Protein AF-A0A538PZ11-F1 (afdb_monomer)

Radius of gyration: 17.95 Å; Cα contacts (8 Å, |Δi|>4): 137; chains: 1; bounding box: 42×30×49 Å

Sequence (107 aa):
MRDVPDACEQRGGSRRDVLLHPLTMAAGSSPSQAPETRPGPHLAVVRLRLVVKDNGVGLPPGLDVRGTRSLGLQLVMTLVDQLDAALAVASQGGPCFELNFAVENCS

Solvent-accessible surface area (backbone atoms only — not comparable to full-atom values): 6946 Å² total; per-residue (Å²): 144,82,82,75,82,62,84,77,76,72,83,92,68,103,56,77,45,77,48,77,46,75,59,84,72,85,81,77,79,80,85,78,90,74,79,96,65,83,83,63,89,72,71,51,71,45,45,37,36,40,37,43,37,40,68,53,98,37,65,67,89,88,66,53,70,90,77,50,87,50,67,72,49,45,50,52,52,49,50,32,64,77,48,71,31,51,77,49,78,50,46,80,76,7,37,32,43,36,39,41,30,70,44,71,50,83,129

pLDDT: mean 72.89, std 17.58, range [31.02, 94.31]

Foldseek 3Di:
DDDDPDPVDDDDDQDFDKDKDWDDDPDDDDDDDDDDDPDDQPFDKTKMKIKTWHQPPFDPPPDDLPPDPDPVSVVVVVVCVVQVWDWDWDGVRHTMIMTIHIDTDDD

Mean predicted aligned error: 12.22 Å

Nearest PDB structures (foldseek):
  4r39-assembly4_D  TM=7.932E-01  e=7.931E-03  Erythrobacter litoralis HTCC2594
  4r3a-assembly1_A  TM=7.811E-01  e=7.015E-03  Erythrobacter litoralis HTCC2594
  4r39-assembly3_C  TM=7.810E-01  e=1.078E-02  Erythrobacter litoralis HTCC2594
  3gig-assembly1_B  TM=6.217E-01  e=7.223E-02  Bacillus subtilis
  2zdx-assembly1_B  TM=5.545E-01  e=1.705E-01  Homo sapiens

Secondary structure (DSSP, 8-state):
------TT--------EEEEEE------S--------------EEEEEEEEEE--SS-PPTT--SSS---HHHHHHHHHHHHTT-EEEEE-TTS-EEEEEEEEEE--

Structure (mmCIF, N/CA/C/O backbone):
data_AF-A0A538PZ11-F1
#
_entry.id   AF-A0A538PZ11-F1
#
loop_
_atom_site.group_PDB
_atom_site.id
_atom_site.type_symbol
_atom_site.label_atom_id
_atom_site.label_alt_id
_atom_site.label_comp_id
_atom_site.label_asym_id
_atom_site.label_entity_id
_atom_site.label_seq_id
_atom_site.pdbx_PDB_ins_code
_atom_site.Cartn_x
_atom_site.Cartn_y
_atom_site.Cartn_z
_atom_site.occupancy
_atom_site.B_iso_or_equiv
_atom_site.auth_seq_id
_atom_site.auth_comp_id
_atom_site.auth_asym_id
_atom_site.auth_atom_id
_atom_site.pdbx_PDB_model_num
ATOM 1 N N . MET A 1 1 ? 7.654 -19.720 -6.093 1.00 38.78 1 MET A N 1
ATOM 2 C CA . MET A 1 1 ? 6.807 -19.094 -5.060 1.00 38.78 1 MET A CA 1
ATOM 3 C C . MET A 1 1 ? 7.400 -19.434 -3.702 1.00 38.78 1 MET A C 1
ATOM 5 O O . MET A 1 1 ? 7.101 -20.510 -3.207 1.00 38.78 1 MET A O 1
ATOM 9 N N . ARG A 1 2 ? 8.329 -18.618 -3.181 1.00 31.02 2 ARG A N 1
ATOM 10 C CA . ARG A 1 2 ? 8.775 -18.665 -1.777 1.00 31.02 2 ARG A CA 1
ATOM 11 C C . ARG A 1 2 ? 9.194 -17.270 -1.311 1.00 31.02 2 ARG A C 1
ATOM 13 O O . ARG A 1 2 ? 9.861 -16.551 -2.050 1.00 31.02 2 ARG A O 1
ATOM 20 N N . ASP A 1 3 ? 8.701 -16.977 -0.120 1.00 33.56 3 ASP A N 1
ATOM 21 C CA . ASP A 1 3 ? 8.650 -15.777 0.704 1.00 33.56 3 ASP A CA 1
ATOM 22 C C . ASP A 1 3 ? 9.883 -14.864 0.719 1.00 33.56 3 ASP A C 1
ATOM 24 O O . ASP A 1 3 ? 11.003 -15.283 1.011 1.00 33.56 3 ASP A O 1
ATOM 28 N N . VAL A 1 4 ? 9.621 -13.574 0.490 1.00 43.59 4 VAL A N 1
ATOM 29 C CA . VAL A 1 4 ? 10.418 -12.469 1.039 1.00 43.59 4 VAL A CA 1
ATOM 30 C C . VAL A 1 4 ? 10.112 -12.436 2.541 1.00 43.59 4 VAL A C 1
ATOM 32 O O . VAL A 1 4 ? 8.931 -12.474 2.883 1.00 43.59 4 VAL A O 1
ATOM 35 N N . PRO A 1 5 ? 11.111 -12.391 3.441 1.00 42.41 5 PRO A N 1
ATOM 36 C CA . PRO A 1 5 ? 10.852 -12.388 4.876 1.00 42.41 5 PRO A CA 1
ATOM 37 C C . PRO A 1 5 ? 9.931 -11.222 5.250 1.00 42.41 5 PRO A C 1
ATOM 39 O O . PRO A 1 5 ? 10.150 -10.082 4.835 1.00 42.41 5 PRO A O 1
ATOM 42 N N . ASP A 1 6 ? 8.888 -11.545 6.010 1.00 48.56 6 ASP A N 1
ATOM 43 C CA . ASP A 1 6 ? 7.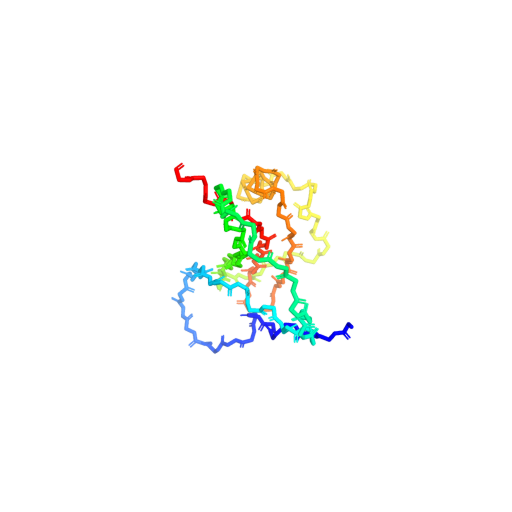822 -10.636 6.406 1.00 48.56 6 ASP A CA 1
ATOM 44 C C . ASP A 1 6 ? 8.402 -9.531 7.304 1.00 48.56 6 ASP A C 1
ATOM 46 O O . ASP A 1 6 ? 8.803 -9.771 8.446 1.00 48.56 6 ASP A O 1
ATOM 50 N N . ALA A 1 7 ? 8.480 -8.297 6.794 1.00 52.00 7 ALA A N 1
ATOM 51 C CA . ALA A 1 7 ? 8.966 -7.148 7.567 1.00 52.00 7 ALA A CA 1
ATOM 52 C C . ALA A 1 7 ? 8.088 -6.847 8.799 1.00 52.00 7 ALA A C 1
ATOM 54 O O . ALA A 1 7 ? 8.459 -6.035 9.650 1.00 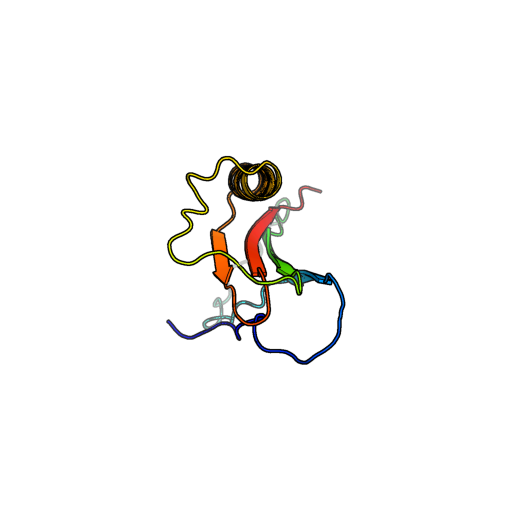52.00 7 ALA A O 1
ATOM 55 N N . CYS A 1 8 ? 6.934 -7.510 8.922 1.00 48.56 8 CYS A N 1
ATOM 56 C CA . CYS A 1 8 ? 6.087 -7.449 10.102 1.00 48.56 8 CYS A CA 1
ATOM 57 C C . CYS A 1 8 ? 6.738 -8.092 11.343 1.00 48.56 8 CYS A C 1
ATOM 59 O O . CYS A 1 8 ? 6.437 -7.664 12.463 1.00 48.56 8 CYS A O 1
ATOM 61 N N . GLU A 1 9 ? 7.673 -9.037 11.177 1.00 51.06 9 GLU A N 1
ATOM 62 C CA . GLU A 1 9 ? 8.389 -9.695 12.276 1.00 51.06 9 GLU A CA 1
ATOM 63 C C . GLU A 1 9 ? 9.749 -9.042 12.562 1.00 51.06 9 GLU A C 1
ATOM 65 O O . GLU A 1 9 ? 10.791 -9.519 12.121 1.00 51.06 9 GLU A O 1
ATOM 70 N N . GLN A 1 10 ? 9.763 -7.975 13.370 1.00 48.31 10 GLN A N 1
ATOM 71 C CA . GLN A 1 10 ? 10.918 -7.631 14.214 1.00 48.31 10 GLN A CA 1
ATOM 72 C C . GLN A 1 10 ? 10.536 -6.706 15.391 1.00 48.31 10 GLN A C 1
ATOM 74 O O . GLN A 1 10 ? 9.602 -5.907 15.325 1.00 48.31 10 GLN A O 1
ATOM 79 N N . ARG A 1 11 ? 11.235 -6.937 16.512 1.00 47.09 11 ARG A N 1
ATOM 80 C CA . ARG A 1 11 ? 10.883 -6.687 17.925 1.00 47.09 11 ARG A CA 1
ATOM 81 C C . ARG A 1 11 ? 10.611 -5.229 18.324 1.00 47.09 11 ARG A C 1
ATOM 83 O O . ARG A 1 11 ? 11.436 -4.355 18.112 1.00 47.09 11 ARG A O 1
ATOM 90 N N . GLY A 1 12 ? 9.533 -5.069 19.099 1.00 47.06 12 GLY A N 1
ATOM 91 C CA . GLY A 1 12 ? 9.496 -4.363 20.389 1.00 47.06 12 GLY A CA 1
ATOM 92 C C . GLY A 1 12 ? 10.255 -3.041 20.517 1.00 47.06 12 GLY A C 1
ATOM 93 O O . GLY A 1 12 ? 11.328 -3.002 21.111 1.00 47.06 12 GLY A O 1
ATOM 94 N N . GLY A 1 13 ? 9.635 -1.950 20.078 1.00 45.72 13 GLY A N 1
ATOM 95 C CA . GLY A 1 13 ? 10.029 -0.585 20.418 1.00 45.72 13 GLY A CA 1
ATOM 96 C C . GLY A 1 13 ? 8.987 0.402 19.899 1.00 45.72 13 GLY A C 1
ATOM 97 O O . GLY A 1 13 ? 8.517 0.259 18.778 1.00 45.72 13 GLY A O 1
ATOM 98 N N . SER A 1 14 ? 8.581 1.378 20.714 1.00 44.84 14 SER A N 1
ATOM 99 C CA . SER A 1 14 ? 7.565 2.382 20.360 1.00 44.84 14 SER A CA 1
ATOM 100 C C . SER A 1 14 ? 8.098 3.405 19.347 1.00 44.84 14 SER A C 1
ATOM 102 O O . SER A 1 14 ? 8.337 4.562 19.701 1.00 44.84 14 SER A O 1
ATOM 104 N N . ARG A 1 15 ? 8.317 2.991 18.097 1.00 54.84 15 ARG A N 1
ATOM 105 C CA . ARG A 1 15 ? 8.714 3.867 16.993 1.00 54.84 15 ARG A CA 1
ATOM 106 C C . ARG A 1 15 ? 7.755 3.693 15.818 1.00 54.84 15 ARG A C 1
ATOM 108 O O . ARG A 1 15 ? 7.425 2.578 15.432 1.00 54.84 15 ARG A O 1
ATOM 115 N N . ARG A 1 16 ? 7.275 4.820 15.288 1.00 61.53 16 ARG A N 1
ATOM 116 C CA . ARG A 1 16 ? 6.652 4.877 13.965 1.00 61.53 16 ARG A CA 1
ATOM 117 C C . ARG A 1 16 ? 7.790 4.801 12.967 1.00 61.53 16 ARG A C 1
ATOM 119 O O . ARG A 1 16 ? 8.536 5.769 12.832 1.00 61.53 16 ARG A O 1
ATOM 126 N N . ASP A 1 17 ? 7.949 3.649 12.342 1.00 65.50 17 ASP A N 1
ATOM 127 C CA . ASP A 1 17 ? 9.080 3.387 11.465 1.00 65.50 17 ASP A CA 1
ATOM 128 C C . ASP A 1 17 ? 8.617 3.457 10.009 1.00 65.50 17 ASP A C 1
ATOM 130 O O . ASP A 1 17 ? 7.641 2.815 9.610 1.00 65.50 17 ASP A O 1
ATOM 134 N N . VAL A 1 18 ? 9.328 4.266 9.224 1.00 76.06 18 VAL A N 1
ATO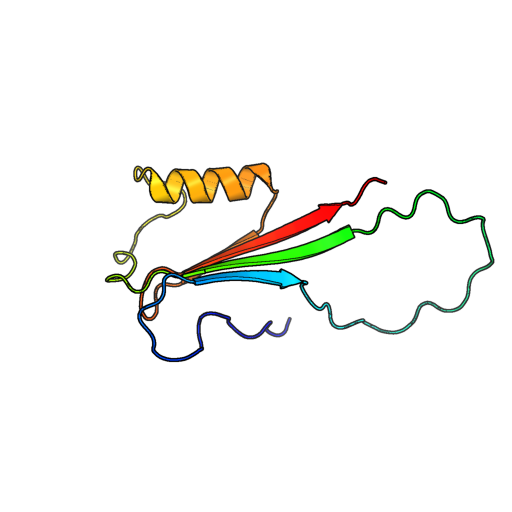M 135 C CA . VAL A 1 18 ? 9.229 4.295 7.766 1.00 76.06 18 VAL A CA 1
ATOM 136 C C . VAL A 1 18 ? 10.551 3.774 7.230 1.00 76.06 18 VAL A C 1
ATOM 138 O O . VAL A 1 18 ? 11.590 4.406 7.417 1.00 76.06 18 VAL A O 1
ATOM 141 N N . LEU A 1 19 ? 10.520 2.604 6.602 1.00 80.00 19 LEU A N 1
ATOM 142 C CA . LEU A 1 19 ? 11.705 1.929 6.084 1.00 80.00 19 LEU A CA 1
ATOM 143 C C . LEU A 1 19 ? 11.612 1.840 4.565 1.00 80.00 19 LEU A C 1
ATOM 145 O O . LEU A 1 19 ? 10.610 1.362 4.038 1.00 80.00 19 LEU A O 1
ATOM 149 N N . LEU A 1 20 ? 12.658 2.279 3.866 1.00 84.19 20 LEU A N 1
ATOM 150 C CA . LEU A 1 20 ? 12.778 2.169 2.415 1.00 84.19 20 LEU A CA 1
ATOM 151 C C . LEU A 1 20 ? 14.043 1.386 2.084 1.00 84.19 20 LEU A C 1
ATOM 153 O O . LEU A 1 20 ? 15.145 1.889 2.297 1.00 84.19 20 LEU A O 1
ATOM 157 N N . HIS A 1 21 ? 13.893 0.175 1.555 1.00 84.31 21 HIS A N 1
ATOM 158 C CA . HIS A 1 21 ? 15.026 -0.679 1.198 1.00 84.31 21 HIS A CA 1
ATOM 159 C C . HIS A 1 21 ? 14.885 -1.195 -0.245 1.00 84.31 21 HIS A C 1
ATOM 161 O O . HIS A 1 21 ? 13.762 -1.430 -0.703 1.00 84.31 21 HIS A O 1
ATOM 167 N N . PRO A 1 22 ? 15.995 -1.399 -0.977 1.00 77.81 22 PRO A N 1
ATOM 168 C CA . PRO A 1 22 ? 15.963 -2.081 -2.266 1.00 77.81 22 PRO A CA 1
ATOM 169 C C . PRO A 1 22 ? 15.423 -3.507 -2.128 1.00 77.81 22 PRO A C 1
ATOM 171 O O . PRO A 1 22 ? 15.731 -4.211 -1.165 1.00 77.81 22 PRO A O 1
ATOM 174 N N . LEU A 1 23 ? 14.649 -3.955 -3.114 1.00 71.00 23 LEU A N 1
ATOM 175 C CA . LEU A 1 23 ? 14.231 -5.349 -3.216 1.00 71.00 23 LEU A CA 1
ATOM 176 C C . LEU A 1 23 ? 15.356 -6.178 -3.839 1.00 71.00 23 LEU A C 1
ATOM 178 O O . LEU A 1 23 ? 15.667 -6.040 -5.023 1.00 71.00 23 LEU A O 1
ATOM 182 N N . THR A 1 24 ? 15.943 -7.079 -3.053 1.00 68.62 24 THR A N 1
ATOM 183 C CA . THR A 1 24 ? 16.869 -8.092 -3.570 1.00 68.62 24 THR A CA 1
ATOM 184 C C . THR A 1 24 ? 16.075 -9.182 -4.285 1.00 68.62 24 THR A C 1
ATOM 186 O O . THR A 1 24 ? 15.383 -9.976 -3.649 1.00 68.62 24 THR A O 1
ATOM 189 N N . MET A 1 25 ? 16.192 -9.251 -5.609 1.00 50.81 25 MET A N 1
ATOM 190 C CA . MET A 1 25 ? 15.687 -10.382 -6.390 1.00 50.81 25 MET A CA 1
ATOM 191 C C . MET A 1 25 ? 16.738 -11.499 -6.377 1.00 50.81 25 MET A C 1
ATOM 193 O O . MET A 1 25 ? 17.889 -11.266 -6.744 1.00 50.81 25 MET A O 1
ATOM 197 N N . ALA A 1 26 ? 16.369 -12.717 -5.972 1.00 50.28 26 ALA A N 1
ATOM 198 C CA . ALA A 1 26 ? 17.236 -13.881 -6.150 1.00 50.28 26 ALA A CA 1
ATOM 199 C C . ALA A 1 26 ? 17.429 -14.122 -7.658 1.00 50.28 26 ALA A C 1
ATOM 201 O O . ALA A 1 26 ? 16.484 -14.487 -8.357 1.00 50.28 26 ALA A O 1
ATOM 202 N N . ALA A 1 27 ? 18.635 -13.859 -8.167 1.00 50.78 27 ALA A N 1
ATOM 203 C CA . ALA A 1 27 ? 18.958 -14.019 -9.578 1.00 50.78 27 ALA A CA 1
ATOM 204 C C . ALA A 1 27 ? 18.828 -15.495 -9.991 1.00 50.78 27 ALA A C 1
ATOM 206 O O . ALA A 1 27 ? 19.600 -16.350 -9.557 1.00 50.78 27 ALA A O 1
ATOM 207 N N . GLY A 1 28 ? 17.846 -15.796 -10.840 1.00 45.88 28 GLY A N 1
ATOM 208 C CA . GLY A 1 28 ? 17.820 -17.039 -11.601 1.00 45.88 28 GLY A CA 1
ATOM 209 C C . GLY A 1 28 ? 18.911 -17.000 -12.674 1.00 45.88 28 GLY A C 1
ATOM 210 O O . GLY A 1 28 ? 18.907 -16.103 -13.507 1.00 45.88 28 GLY A O 1
ATOM 211 N N . SER A 1 29 ? 19.854 -17.940 -12.585 1.00 50.22 29 SER A N 1
ATOM 212 C CA . SER A 1 29 ? 20.817 -18.421 -13.599 1.00 50.22 29 SER A CA 1
ATOM 213 C C . SER A 1 29 ? 21.121 -17.544 -14.839 1.00 50.22 29 SER A C 1
ATOM 215 O O . SER A 1 29 ? 20.304 -17.445 -15.748 1.00 50.22 29 SER A O 1
ATOM 217 N N . SER A 1 30 ? 22.367 -17.039 -14.867 1.00 49.88 30 SER A N 1
ATOM 218 C CA . SER A 1 30 ? 23.239 -16.541 -15.958 1.00 49.88 30 SER A CA 1
ATOM 219 C C . SER A 1 30 ? 22.657 -16.196 -17.340 1.00 49.88 30 SER A C 1
ATOM 221 O O . SER A 1 30 ? 22.180 -17.089 -18.041 1.00 49.88 30 SER A O 1
ATOM 223 N N . PRO A 1 31 ? 22.917 -14.979 -17.863 1.00 47.88 31 PRO A N 1
ATOM 224 C CA . PRO A 1 31 ? 22.918 -14.753 -19.300 1.00 47.88 31 PRO A CA 1
ATOM 225 C C . PRO A 1 31 ? 24.240 -15.256 -19.905 1.00 47.88 31 PRO A C 1
ATOM 227 O O . PRO A 1 31 ? 25.328 -14.791 -19.566 1.00 47.88 31 PRO A O 1
ATOM 230 N N . SER A 1 32 ? 24.134 -16.238 -20.802 1.00 57.97 32 SER A N 1
ATOM 231 C CA . SER A 1 32 ? 25.207 -16.628 -21.719 1.00 57.97 32 SER A CA 1
ATOM 232 C C . SER A 1 32 ? 25.562 -15.442 -22.619 1.00 57.97 32 SER A C 1
ATOM 234 O O . SER A 1 32 ? 24.673 -14.782 -23.154 1.00 57.97 32 SER A O 1
ATOM 236 N N . GLN A 1 33 ? 26.861 -15.188 -22.759 1.00 54.84 33 GLN A N 1
ATOM 237 C CA . GLN A 1 33 ? 27.473 -14.074 -23.488 1.00 54.84 33 GLN A CA 1
ATOM 238 C C . GLN A 1 33 ? 26.830 -13.830 -24.870 1.00 54.84 33 GLN A C 1
ATOM 240 O O . GLN A 1 33 ? 26.747 -14.742 -25.691 1.00 54.84 33 GLN A O 1
ATOM 245 N N . ALA A 1 34 ? 26.425 -12.583 -25.127 1.00 49.38 34 ALA A N 1
ATOM 246 C CA . ALA A 1 34 ? 26.021 -12.046 -26.429 1.00 49.38 34 ALA A CA 1
ATOM 247 C C . ALA A 1 34 ? 26.739 -10.690 -26.647 1.00 49.38 34 ALA A C 1
ATOM 249 O O . ALA A 1 34 ? 27.177 -10.083 -25.667 1.00 49.38 34 ALA A O 1
ATOM 250 N N . PRO A 1 35 ? 26.946 -10.254 -27.903 1.00 49.62 35 PRO A N 1
ATOM 251 C CA . PRO A 1 35 ? 28.071 -9.405 -28.295 1.00 49.62 35 PRO A CA 1
ATOM 252 C C . PRO A 1 35 ? 27.903 -7.935 -27.889 1.00 49.62 35 PRO A C 1
ATOM 254 O O . PRO A 1 35 ? 26.787 -7.435 -27.764 1.00 49.62 35 PRO A O 1
ATOM 257 N N . GLU A 1 36 ? 29.034 -7.242 -27.725 1.00 57.69 36 GLU A N 1
ATOM 258 C CA . GLU A 1 36 ? 29.132 -5.814 -27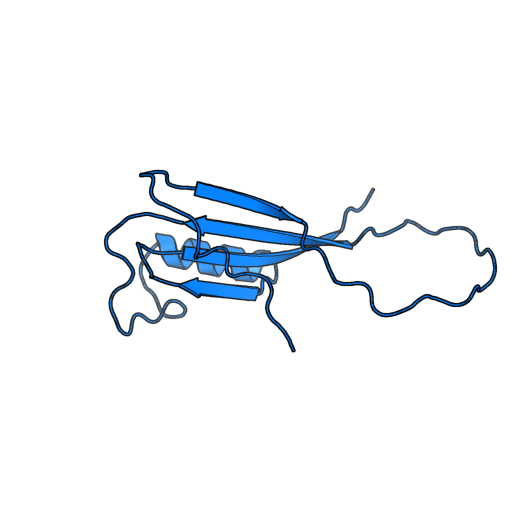.403 1.00 57.69 36 GLU A CA 1
ATOM 259 C C . GLU A 1 36 ? 28.401 -4.935 -28.433 1.00 57.69 36 GLU A C 1
ATOM 261 O O . GLU A 1 36 ? 28.945 -4.517 -29.454 1.00 57.69 36 GLU A O 1
ATOM 266 N N . THR A 1 37 ? 27.147 -4.606 -28.141 1.00 53.75 37 THR A N 1
ATOM 267 C CA . THR A 1 37 ? 26.457 -3.445 -28.707 1.00 53.75 37 THR A CA 1
ATOM 268 C C . THR A 1 37 ? 26.645 -2.252 -27.775 1.00 53.75 37 THR A C 1
ATOM 270 O O . THR A 1 37 ? 26.511 -2.400 -26.560 1.00 53.75 37 THR A O 1
ATOM 273 N N . ARG A 1 38 ? 26.941 -1.069 -28.341 1.00 58.19 38 ARG A N 1
ATOM 274 C CA . ARG A 1 38 ? 27.026 0.218 -27.620 1.00 58.19 38 ARG A CA 1
ATOM 275 C C . ARG A 1 38 ? 25.912 0.316 -26.562 1.00 58.19 38 ARG A C 1
ATOM 277 O O . ARG A 1 38 ? 24.749 0.188 -26.950 1.00 58.19 38 ARG A O 1
ATOM 284 N N . PRO A 1 39 ? 26.219 0.556 -25.274 1.00 57.06 39 PRO A N 1
ATOM 285 C CA . PRO A 1 39 ? 25.177 0.701 -24.271 1.00 57.06 39 PRO A CA 1
ATOM 286 C C . PRO A 1 39 ? 24.363 1.958 -24.602 1.00 57.06 39 PRO A C 1
ATOM 288 O O . PRO A 1 39 ? 24.885 3.072 -24.579 1.00 57.06 39 PRO A O 1
ATOM 291 N N . GLY A 1 40 ? 23.092 1.773 -24.969 1.00 58.69 40 GLY A N 1
ATOM 292 C CA . GLY A 1 40 ? 22.098 2.848 -24.942 1.00 58.69 40 GLY A CA 1
ATOM 293 C C . GLY A 1 40 ? 21.897 3.357 -23.506 1.00 58.69 40 GLY A C 1
ATOM 294 O O . GLY A 1 40 ? 22.482 2.775 -22.586 1.00 58.69 40 GLY A O 1
ATOM 295 N N . PRO A 1 41 ? 21.095 4.419 -23.281 1.00 60.75 41 PRO A N 1
ATOM 296 C CA . PRO A 1 41 ? 20.808 4.898 -21.930 1.00 60.75 41 PRO A CA 1
ATOM 297 C C . PRO A 1 41 ? 20.367 3.712 -21.071 1.00 60.75 41 PRO A C 1
ATOM 299 O O . PRO A 1 41 ? 19.392 3.026 -21.382 1.00 60.75 41 PRO A O 1
ATOM 302 N N . HIS A 1 42 ? 21.164 3.407 -20.050 1.00 62.75 42 HIS A N 1
ATOM 303 C CA . HIS A 1 42 ? 20.909 2.279 -19.173 1.00 62.75 42 HIS A CA 1
ATOM 304 C C . HIS A 1 42 ? 19.779 2.710 -18.243 1.00 62.75 42 HIS A C 1
ATOM 306 O O . HIS A 1 42 ? 20.024 3.351 -17.224 1.00 62.75 42 HIS A O 1
ATOM 312 N N . LEU A 1 43 ? 18.536 2.416 -18.630 1.00 64.12 43 LEU A N 1
ATOM 313 C CA . LEU A 1 43 ? 17.394 2.552 -17.736 1.00 64.12 43 LEU A CA 1
ATOM 314 C C . LEU A 1 43 ? 17.590 1.528 -16.613 1.00 64.12 43 LEU A C 1
ATOM 316 O O . LEU A 1 43 ? 17.256 0.350 -16.740 1.00 64.12 43 LEU A O 1
ATOM 320 N N . ALA A 1 44 ? 18.235 1.955 -15.532 1.00 78.31 44 ALA A N 1
ATOM 321 C CA . ALA A 1 44 ? 18.369 1.139 -14.343 1.00 78.31 44 ALA A CA 1
ATOM 322 C C . ALA A 1 44 ? 17.018 1.164 -13.626 1.00 78.31 44 ALA A C 1
ATOM 324 O O . ALA A 1 44 ? 16.671 2.143 -12.964 1.00 78.31 44 ALA A O 1
ATOM 325 N N . VAL A 1 45 ? 16.245 0.091 -13.795 1.00 82.75 45 VAL A N 1
ATOM 326 C CA . VAL A 1 45 ? 15.008 -0.118 -13.044 1.00 82.75 45 VAL A CA 1
ATOM 327 C C . VAL A 1 45 ? 15.368 -0.744 -11.703 1.00 82.75 45 VAL A C 1
ATOM 329 O O . VAL A 1 45 ? 15.831 -1.884 -11.638 1.00 82.75 45 VAL A O 1
ATOM 332 N N . VAL A 1 46 ? 15.149 -0.004 -10.620 1.00 89.00 46 VAL A N 1
ATOM 333 C CA . VAL A 1 46 ? 15.335 -0.485 -9.249 1.00 89.00 46 VAL A CA 1
ATOM 334 C C . VAL A 1 46 ? 13.967 -0.751 -8.645 1.00 89.00 46 VAL A C 1
ATOM 336 O O . VAL A 1 46 ? 13.073 0.084 -8.727 1.00 89.00 46 VAL A O 1
ATOM 339 N N . ARG A 1 47 ? 13.783 -1.906 -8.003 1.00 90.75 47 ARG A N 1
ATOM 340 C CA . ARG A 1 47 ? 12.585 -2.144 -7.193 1.00 90.75 47 ARG A CA 1
ATOM 341 C C . ARG A 1 47 ? 12.832 -1.736 -5.749 1.00 90.75 47 ARG A C 1
ATOM 343 O O . ARG A 1 47 ? 13.841 -2.121 -5.160 1.00 90.75 47 ARG A O 1
ATOM 350 N N . LEU A 1 48 ? 11.897 -0.982 -5.185 1.00 91.88 48 LEU A N 1
ATOM 351 C CA . LEU A 1 48 ? 11.937 -0.505 -3.810 1.00 91.88 48 LEU A CA 1
ATOM 352 C C . LEU A 1 48 ? 10.774 -1.079 -3.005 1.00 91.88 48 LEU A C 1
ATOM 354 O O . LEU A 1 48 ? 9.676 -1.281 -3.526 1.00 91.88 48 LEU A O 1
ATOM 358 N N . ARG A 1 49 ? 11.042 -1.305 -1.720 1.00 91.62 49 ARG A N 1
ATOM 359 C CA . ARG A 1 49 ? 10.075 -1.708 -0.700 1.00 91.62 49 ARG A CA 1
ATOM 360 C C . ARG A 1 49 ? 9.974 -0.601 0.340 1.00 91.62 49 ARG A C 1
ATOM 362 O O . ARG A 1 49 ? 10.954 -0.338 1.039 1.00 91.62 49 ARG A O 1
ATOM 369 N N . LEU A 1 50 ? 8.804 0.023 0.440 1.00 90.25 50 LEU A N 1
ATOM 370 C CA . LEU A 1 50 ? 8.460 1.023 1.451 1.00 90.25 50 LEU A C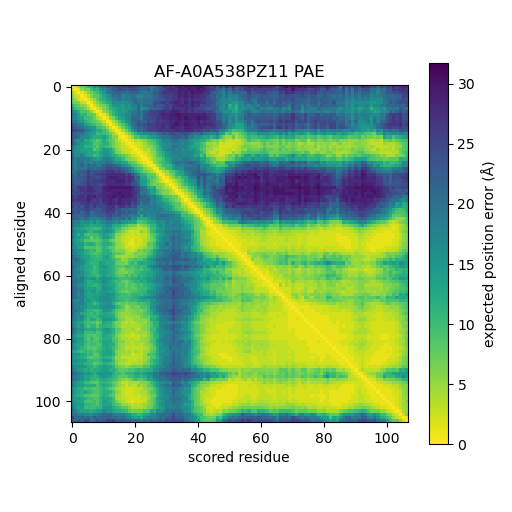A 1
ATOM 371 C C . LEU A 1 50 ? 7.549 0.387 2.501 1.00 90.25 50 LEU A C 1
ATOM 373 O O . LEU A 1 50 ? 6.453 -0.059 2.176 1.00 90.25 50 LEU A O 1
ATOM 377 N N . VAL A 1 51 ? 7.985 0.368 3.756 1.00 88.69 51 VAL A N 1
ATOM 378 C CA . VAL A 1 51 ? 7.216 -0.160 4.888 1.00 88.69 51 VAL A CA 1
ATOM 379 C C . VAL A 1 51 ? 6.890 0.976 5.840 1.00 88.69 51 VAL A C 1
ATOM 381 O O . VAL A 1 51 ? 7.793 1.671 6.301 1.00 88.69 51 VAL A O 1
ATOM 384 N N . VAL A 1 52 ? 5.609 1.140 6.152 1.00 85.62 52 VAL A N 1
ATOM 385 C CA . VAL A 1 52 ? 5.111 2.085 7.150 1.00 85.62 52 VAL A CA 1
ATOM 386 C C . VAL A 1 52 ? 4.440 1.289 8.256 1.00 85.62 52 VAL A C 1
ATOM 388 O O . VAL A 1 52 ? 3.402 0.665 8.030 1.00 85.62 52 VAL A O 1
ATOM 391 N N . LYS A 1 53 ? 5.026 1.324 9.452 1.00 83.25 53 LYS A N 1
ATOM 392 C CA . LYS A 1 53 ? 4.494 0.645 10.634 1.00 83.25 53 LYS A CA 1
ATOM 393 C C . LYS A 1 53 ? 4.143 1.659 11.713 1.00 83.25 53 LYS A C 1
ATOM 395 O O . LYS A 1 53 ? 4.964 2.491 12.097 1.00 83.25 53 LYS A O 1
ATOM 400 N N . ASP A 1 54 ? 2.926 1.554 12.223 1.00 78.31 54 ASP A N 1
ATOM 401 C CA . ASP A 1 54 ? 2.476 2.246 13.425 1.00 78.31 54 ASP A CA 1
ATOM 402 C C . ASP A 1 54 ? 2.204 1.199 14.515 1.00 78.31 54 ASP A C 1
ATOM 404 O O . ASP A 1 54 ? 1.783 0.080 14.232 1.00 78.31 54 ASP A O 1
ATOM 408 N N . ASN A 1 55 ? 2.492 1.539 15.769 1.00 73.62 55 ASN A N 1
ATOM 409 C CA . ASN A 1 55 ? 2.320 0.665 16.932 1.00 73.62 55 ASN A CA 1
ATOM 410 C C . ASN A 1 55 ? 1.000 0.923 17.678 1.00 73.62 55 ASN A C 1
ATOM 412 O O . ASN A 1 55 ? 0.873 0.590 18.858 1.00 73.62 55 ASN A O 1
ATOM 416 N N . GLY A 1 56 ? 0.038 1.569 17.019 1.00 73.31 56 GLY A N 1
ATOM 417 C CA . GLY A 1 56 ? -1.311 1.761 17.522 1.00 73.31 56 GLY A CA 1
ATOM 418 C C . GLY A 1 56 ? -2.077 0.446 17.660 1.00 73.31 56 GLY A C 1
ATOM 419 O O . GLY A 1 56 ? -1.564 -0.647 17.442 1.00 73.31 56 GLY A O 1
ATOM 420 N N . VAL A 1 57 ? -3.359 0.552 17.999 1.00 77.25 57 VAL A N 1
ATOM 421 C CA . VAL A 1 57 ? -4.233 -0.586 18.350 1.00 77.25 57 VAL A CA 1
ATOM 422 C C . VAL A 1 57 ? -4.486 -1.595 17.216 1.00 77.25 57 VAL A C 1
ATOM 424 O O . VAL A 1 57 ? -5.145 -2.607 17.437 1.00 77.25 57 VAL A O 1
ATOM 427 N N . GLY A 1 58 ? -3.959 -1.342 16.017 1.00 74.81 58 GLY A N 1
ATOM 428 C CA . GLY A 1 58 ? -4.183 -2.150 14.824 1.00 74.81 58 GLY A CA 1
ATOM 429 C C . GLY A 1 58 ? -5.363 -1.663 13.988 1.00 74.81 58 GLY A C 1
ATOM 430 O O . GLY A 1 58 ? -5.952 -0.610 14.242 1.00 74.81 58 GLY A O 1
ATOM 431 N N . LEU A 1 59 ? -5.678 -2.431 12.950 1.00 79.31 59 LEU A N 1
ATOM 432 C CA . LEU A 1 59 ? -6.820 -2.209 12.076 1.00 79.31 59 LEU A CA 1
ATOM 433 C C . LEU A 1 59 ? -8.039 -2.975 12.613 1.00 79.31 59 LEU A C 1
ATOM 435 O O . LEU A 1 59 ? -7.900 -4.133 13.016 1.00 79.31 59 LEU A O 1
ATOM 439 N N . PRO A 1 60 ? -9.238 -2.366 12.614 1.00 80.94 60 PRO A N 1
ATOM 440 C CA . PRO A 1 60 ? -10.452 -3.067 12.998 1.00 80.94 60 PRO A CA 1
ATOM 441 C C . PRO A 1 60 ? -10.688 -4.301 12.109 1.00 80.94 60 PRO A C 1
ATOM 443 O O . PRO A 1 60 ? -10.403 -4.264 10.906 1.00 80.94 60 PRO A O 1
ATOM 446 N N . PRO A 1 61 ? -11.219 -5.399 12.675 1.00 77.94 61 PRO A N 1
ATOM 447 C CA . PRO A 1 61 ? -11.500 -6.605 11.907 1.00 77.94 61 PRO A CA 1
ATOM 448 C C . PRO A 1 61 ? -12.524 -6.307 10.807 1.00 77.94 61 PRO A C 1
ATOM 450 O O . PRO A 1 61 ? -13.511 -5.611 11.037 1.00 77.94 61 PRO A O 1
ATOM 453 N N . GLY A 1 62 ? -12.287 -6.837 9.605 1.00 78.62 62 GLY A N 1
ATOM 454 C CA . GLY A 1 62 ? -13.171 -6.625 8.454 1.00 78.62 62 GLY A CA 1
ATOM 455 C C . GLY A 1 62 ? -13.089 -5.231 7.823 1.00 78.62 62 GLY A C 1
ATOM 456 O O . GLY A 1 62 ? -13.920 -4.913 6.975 1.00 78.62 62 GLY A O 1
ATOM 457 N N . LEU A 1 63 ? -12.113 -4.397 8.205 1.00 82.50 63 LEU A N 1
ATOM 458 C CA . LEU A 1 63 ? -11.870 -3.125 7.533 1.00 82.50 63 LEU A CA 1
ATOM 459 C C . LEU A 1 63 ? -11.505 -3.352 6.062 1.00 82.50 63 LEU A C 1
ATOM 461 O O . LEU A 1 63 ? -10.483 -3.963 5.751 1.00 82.50 63 LEU A O 1
ATOM 465 N N . ASP A 1 64 ? -12.299 -2.772 5.168 1.00 82.56 64 ASP A N 1
ATOM 466 C CA . ASP A 1 64 ? -11.929 -2.647 3.766 1.00 82.56 64 ASP A CA 1
ATOM 467 C C . ASP A 1 64 ? -10.988 -1.449 3.583 1.00 82.56 64 ASP A C 1
ATOM 469 O O . ASP A 1 64 ? -11.401 -0.287 3.580 1.00 82.56 64 ASP A O 1
ATOM 473 N N . VAL A 1 65 ? -9.695 -1.741 3.446 1.00 81.88 65 VAL A N 1
ATOM 474 C CA . VAL A 1 65 ? -8.654 -0.728 3.227 1.00 81.88 65 VAL A CA 1
ATOM 475 C C . VAL A 1 65 ? -8.838 -0.023 1.879 1.00 81.88 65 VAL A C 1
ATOM 477 O O . VAL A 1 65 ? -8.504 1.153 1.764 1.00 81.88 65 VAL A O 1
ATOM 480 N N . ARG A 1 66 ? -9.405 -0.701 0.873 1.00 79.19 66 ARG A N 1
ATOM 481 C CA . ARG A 1 66 ? -9.608 -0.144 -0.472 1.00 79.19 66 ARG A CA 1
ATOM 482 C C . ARG A 1 66 ? -10.862 0.729 -0.557 1.00 79.19 66 ARG A C 1
ATOM 484 O O . ARG A 1 66 ? -10.874 1.700 -1.304 1.00 79.19 66 ARG A O 1
ATOM 491 N N . GLY A 1 67 ? -11.891 0.422 0.231 1.00 80.50 67 GLY A N 1
ATOM 492 C CA . GLY A 1 67 ? -13.157 1.170 0.314 1.00 80.50 67 GLY A CA 1
ATOM 493 C C . GLY A 1 67 ? -13.247 2.191 1.458 1.00 80.50 67 GLY A C 1
ATOM 494 O O . GLY A 1 67 ? -14.329 2.692 1.770 1.00 80.50 67 GLY A O 1
ATOM 495 N N . THR A 1 68 ? -12.136 2.486 2.130 1.00 83.12 68 THR A N 1
ATOM 496 C CA . THR A 1 68 ? -12.099 3.331 3.333 1.00 83.12 68 THR A CA 1
ATOM 497 C C . THR A 1 68 ? -12.447 4.810 3.099 1.00 83.12 68 THR A C 1
ATOM 499 O O . THR A 1 68 ? -12.095 5.432 2.096 1.00 83.12 68 THR A O 1
ATOM 502 N N . ARG A 1 69 ? -13.077 5.429 4.107 1.00 84.25 69 ARG A N 1
ATOM 503 C CA . ARG A 1 69 ? -13.332 6.882 4.166 1.00 84.25 69 ARG A CA 1
ATOM 504 C C . ARG A 1 69 ? -12.313 7.657 5.000 1.00 84.25 69 ARG A C 1
ATOM 506 O O . ARG A 1 69 ? -12.427 8.875 5.114 1.00 84.25 69 ARG A O 1
ATOM 513 N N . SER A 1 70 ? -11.357 6.975 5.631 1.00 85.94 70 SER A N 1
ATOM 514 C CA . SER A 1 70 ? -10.349 7.657 6.438 1.00 85.94 70 SER A CA 1
ATOM 515 C C . SER A 1 70 ? -9.309 8.320 5.539 1.00 85.94 70 SER A C 1
ATOM 517 O O . SER A 1 70 ? -8.758 7.692 4.636 1.00 85.94 70 SER A O 1
ATOM 519 N N . LEU A 1 71 ? -9.005 9.589 5.820 1.00 84.44 71 LEU A N 1
ATOM 520 C CA . LEU A 1 71 ? -8.024 10.357 5.052 1.00 84.44 71 LEU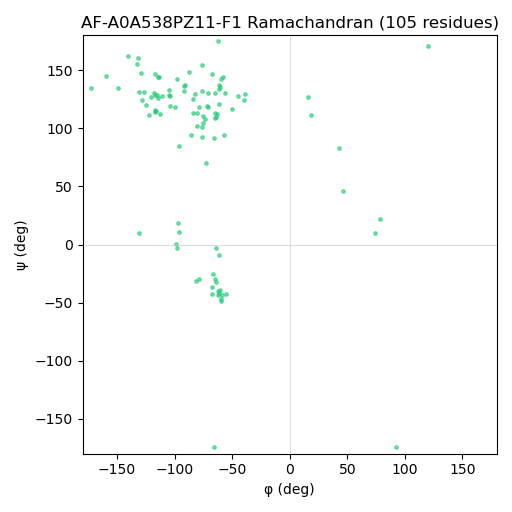 A CA 1
ATOM 521 C C . LEU A 1 71 ? -6.660 9.656 5.007 1.00 84.44 71 LEU A C 1
ATOM 523 O O . LEU A 1 71 ? -6.046 9.562 3.953 1.00 84.44 71 LEU A O 1
ATOM 527 N N . GLY A 1 72 ? -6.209 9.111 6.141 1.00 83.44 72 GLY A N 1
ATOM 528 C CA . GLY A 1 72 ? -4.922 8.419 6.226 1.00 83.44 72 GLY A CA 1
ATOM 529 C C . GLY A 1 72 ? -4.814 7.230 5.269 1.00 83.44 72 GLY A C 1
ATOM 530 O O . GLY A 1 72 ? -3.806 7.088 4.588 1.00 83.44 72 GLY A O 1
ATOM 531 N N . LEU A 1 73 ? -5.859 6.407 5.156 1.00 87.69 73 LEU A N 1
ATOM 532 C CA . LEU A 1 73 ? -5.833 5.262 4.245 1.00 87.69 73 LEU A CA 1
ATOM 533 C C . LEU A 1 73 ? -6.093 5.669 2.788 1.00 87.69 73 LEU A C 1
ATOM 535 O O . LEU A 1 73 ? -5.532 5.050 1.890 1.00 87.69 73 LEU A O 1
ATOM 539 N N . GLN A 1 74 ? -6.861 6.736 2.543 1.00 89.88 74 GLN A N 1
ATOM 540 C CA . GLN A 1 74 ? -6.985 7.325 1.203 1.00 89.88 74 GLN A CA 1
ATOM 541 C C . GLN A 1 74 ? -5.638 7.822 0.677 1.00 89.88 74 GLN A C 1
ATOM 543 O O . GLN A 1 74 ? -5.332 7.618 -0.494 1.00 89.88 74 GLN A O 1
ATOM 548 N N . LEU A 1 75 ? -4.806 8.417 1.537 1.00 88.38 75 LEU A N 1
ATOM 549 C CA . LEU A 1 75 ? -3.437 8.789 1.176 1.00 88.38 75 LEU A CA 1
ATOM 550 C C . LEU A 1 75 ? -2.602 7.557 0.811 1.00 88.38 75 LEU A C 1
ATOM 552 O O . LEU A 1 75 ? -1.910 7.583 -0.202 1.00 88.38 75 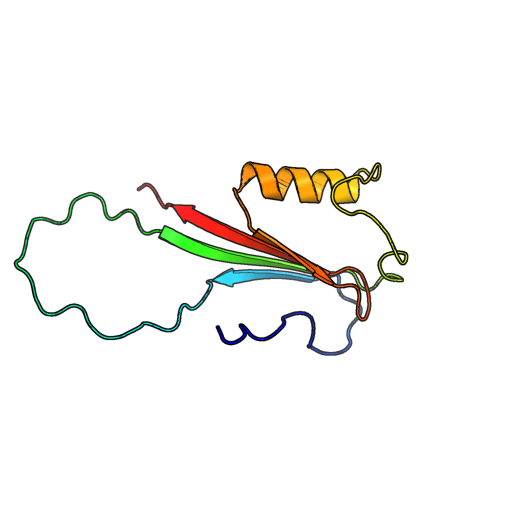LEU A O 1
ATOM 556 N N . VAL A 1 76 ? -2.703 6.465 1.579 1.00 89.12 76 VAL A N 1
ATOM 557 C CA . VAL A 1 76 ? -2.010 5.208 1.244 1.00 89.12 76 VAL A CA 1
ATOM 558 C C . VAL A 1 76 ? -2.467 4.678 -0.118 1.00 89.12 76 VAL A C 1
ATOM 560 O O . VAL A 1 76 ? -1.615 4.359 -0.939 1.00 89.12 76 VAL A O 1
ATOM 563 N N . MET A 1 77 ? -3.777 4.631 -0.399 1.00 91.19 77 MET A N 1
ATOM 564 C CA . MET A 1 77 ? -4.285 4.193 -1.712 1.00 91.19 77 MET A CA 1
ATOM 565 C C . MET A 1 77 ? -3.819 5.116 -2.843 1.00 91.19 77 MET A C 1
ATOM 567 O O . MET A 1 77 ? -3.407 4.644 -3.894 1.00 91.19 77 MET A O 1
ATOM 571 N N . THR A 1 78 ? -3.804 6.428 -2.605 1.00 91.88 78 THR A N 1
ATOM 572 C CA . THR A 1 78 ? -3.330 7.406 -3.593 1.00 91.88 78 THR A CA 1
ATOM 573 C C . THR A 1 78 ? -1.859 7.171 -3.944 1.00 91.88 78 THR A C 1
ATOM 575 O O . THR A 1 78 ? -1.492 7.233 -5.112 1.00 91.88 78 THR A O 1
ATOM 578 N N . LEU A 1 79 ? -1.014 6.870 -2.952 1.00 91.69 79 LEU A N 1
ATOM 579 C CA . LEU A 1 79 ? 0.399 6.545 -3.175 1.00 91.69 79 LEU A CA 1
ATOM 580 C C . LEU A 1 79 ? 0.578 5.222 -3.922 1.00 91.69 79 LEU A C 1
ATOM 582 O O . LEU A 1 79 ? 1.476 5.110 -4.750 1.00 91.69 79 LEU A O 1
ATOM 586 N N . VAL A 1 80 ? -0.271 4.235 -3.641 1.00 92.94 80 VAL A N 1
ATOM 587 C CA . VAL A 1 80 ? -0.284 2.963 -4.370 1.00 92.94 80 VAL A CA 1
ATOM 588 C C . VAL A 1 80 ? -0.564 3.198 -5.851 1.00 92.94 80 VAL A C 1
ATOM 590 O O . VAL A 1 80 ? 0.205 2.728 -6.684 1.00 92.94 80 VAL A O 1
ATOM 593 N N . ASP A 1 81 ? -1.593 3.984 -6.167 1.00 93.38 81 ASP A N 1
ATOM 594 C CA . ASP A 1 81 ? -1.968 4.284 -7.550 1.00 93.38 81 ASP A CA 1
ATOM 595 C C . ASP A 1 81 ? -0.909 5.139 -8.264 1.00 93.38 81 ASP A C 1
ATOM 597 O O . ASP A 1 81 ? -0.551 4.861 -9.405 1.00 93.38 81 ASP A O 1
ATOM 601 N N . GLN A 1 82 ? -0.363 6.164 -7.597 1.00 93.94 82 GLN A N 1
ATOM 602 C CA . GLN A 1 82 ? 0.659 7.046 -8.180 1.00 93.94 82 GLN A CA 1
ATOM 603 C C . GLN A 1 82 ? 1.969 6.324 -8.508 1.00 93.94 82 GLN A C 1
ATOM 605 O O . GLN A 1 82 ? 2.666 6.723 -9.439 1.00 93.94 82 GLN A O 1
ATOM 610 N N . LEU A 1 83 ? 2.323 5.302 -7.727 1.00 93.81 83 LEU A N 1
ATOM 611 C CA . LEU A 1 83 ? 3.572 4.556 -7.876 1.00 93.81 83 LEU A CA 1
ATOM 612 C C . LEU A 1 83 ? 3.404 3.243 -8.649 1.00 93.81 83 LEU A C 1
ATOM 614 O O . LEU A 1 83 ? 4.386 2.513 -8.784 1.00 93.81 83 LEU A O 1
ATOM 618 N N . ASP A 1 84 ? 2.187 2.917 -9.096 1.00 94.31 84 ASP A N 1
ATOM 619 C CA . ASP A 1 84 ? 1.831 1.587 -9.614 1.00 94.31 84 ASP A CA 1
ATOM 620 C C . ASP A 1 84 ? 2.345 0.463 -8.686 1.00 94.31 84 ASP A C 1
ATOM 622 O O . ASP A 1 84 ? 3.014 -0.497 -9.085 1.00 94.31 84 ASP A O 1
ATOM 626 N N . ALA A 1 85 ? 2.124 0.648 -7.381 1.00 93.44 85 ALA A N 1
ATOM 627 C CA . ALA A 1 85 ? 2.690 -0.206 -6.349 1.00 93.44 85 ALA A CA 1
ATOM 628 C C . ALA A 1 85 ? 1.807 -1.427 -6.062 1.00 93.44 85 ALA A C 1
ATOM 630 O O . ALA A 1 85 ? 0.579 -1.366 -6.053 1.00 93.44 85 ALA A O 1
ATOM 631 N N . ALA A 1 86 ? 2.433 -2.537 -5.681 1.00 93.31 86 ALA A N 1
ATOM 632 C CA . ALA A 1 86 ? 1.732 -3.607 -4.983 1.00 93.31 86 ALA A CA 1
ATOM 633 C C . ALA A 1 86 ? 1.644 -3.277 -3.486 1.00 93.31 86 ALA A C 1
ATOM 635 O O . ALA A 1 86 ? 2.667 -2.986 -2.864 1.00 93.31 86 ALA A O 1
ATOM 636 N N . LEU A 1 87 ? 0.440 -3.360 -2.910 1.00 91.12 87 LEU A N 1
ATOM 637 C CA . LEU A 1 87 ? 0.189 -3.123 -1.486 1.00 91.12 87 LEU A 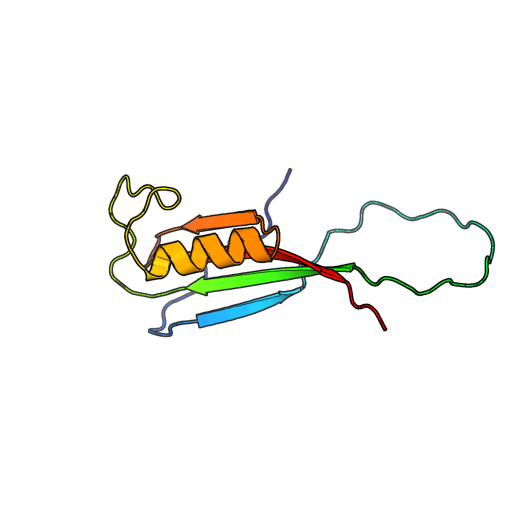CA 1
ATOM 638 C C . LEU A 1 87 ? -0.045 -4.433 -0.726 1.00 91.12 87 LEU A C 1
ATOM 640 O O . LEU A 1 87 ? -0.949 -5.195 -1.072 1.00 91.12 87 LEU A O 1
ATOM 644 N N . ALA A 1 88 ? 0.686 -4.625 0.370 1.00 90.69 88 ALA A N 1
ATOM 645 C CA . ALA A 1 88 ? 0.370 -5.594 1.414 1.00 90.69 88 ALA A CA 1
ATOM 646 C C . ALA A 1 88 ? 0.035 -4.870 2.728 1.00 90.69 88 ALA A C 1
ATOM 648 O O . ALA A 1 88 ? 0.601 -3.820 3.038 1.00 90.69 88 ALA A O 1
ATOM 649 N N . VAL A 1 89 ? -0.913 -5.421 3.492 1.00 88.00 89 VAL A N 1
ATOM 650 C CA . VAL A 1 89 ? -1.369 -4.846 4.765 1.00 88.00 89 VAL A CA 1
ATOM 651 C C . VAL A 1 89 ? -1.381 -5.924 5.838 1.00 88.00 89 VAL A C 1
ATOM 653 O O . VAL A 1 89 ? -1.953 -6.995 5.638 1.00 88.00 89 VAL A O 1
ATOM 656 N N . ALA A 1 90 ? -0.802 -5.616 6.993 1.00 84.44 90 ALA A N 1
ATOM 657 C CA . ALA A 1 90 ? -0.847 -6.454 8.183 1.00 84.44 90 ALA A CA 1
ATOM 658 C C . ALA A 1 90 ? -1.237 -5.621 9.411 1.00 84.44 90 ALA A C 1
ATOM 660 O O . ALA A 1 90 ? -1.138 -4.396 9.412 1.00 84.44 90 ALA A O 1
ATOM 661 N N . SER A 1 91 ? -1.702 -6.291 10.466 1.00 77.00 91 SER A N 1
ATOM 662 C CA . SER A 1 91 ? -2.143 -5.628 11.702 1.00 77.00 91 SER A CA 1
ATOM 663 C C . SER A 1 91 ? -1.553 -6.241 12.983 1.00 77.00 91 SER A C 1
ATOM 665 O O . SER A 1 91 ? -2.004 -5.927 14.088 1.00 77.00 91 SER A O 1
ATOM 667 N N . GLN A 1 92 ? -0.568 -7.138 12.865 1.00 73.19 92 GLN A N 1
ATOM 668 C CA . GLN A 1 92 ? 0.054 -7.784 14.024 1.00 73.19 92 GLN A CA 1
ATOM 669 C C . GLN A 1 92 ? 0.963 -6.786 14.760 1.00 73.19 92 GLN A C 1
ATOM 671 O O . GLN A 1 92 ? 2.030 -6.421 14.270 1.00 73.19 92 GLN A O 1
ATOM 676 N N . GLY A 1 93 ? 0.529 -6.335 15.943 1.00 71.81 93 GLY A N 1
ATOM 677 C CA . GLY A 1 93 ? 1.247 -5.330 16.740 1.00 71.81 93 GLY A CA 1
ATOM 678 C C . GLY A 1 93 ? 1.066 -3.882 16.266 1.00 71.81 93 GLY A C 1
ATOM 679 O O . GLY A 1 93 ? 1.915 -3.046 16.569 1.00 71.81 93 GLY A O 1
ATOM 680 N N . GLY A 1 94 ? -0.015 -3.611 15.525 1.00 82.12 94 GLY A N 1
ATOM 681 C CA . GLY A 1 94 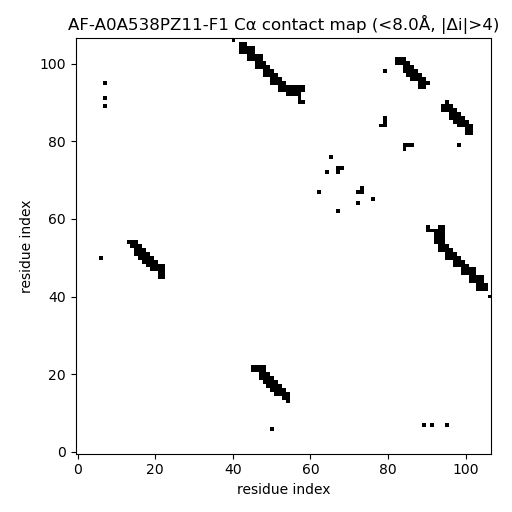? -0.356 -2.302 14.960 1.00 82.12 94 GLY A CA 1
ATOM 682 C C . GLY A 1 94 ? -0.448 -2.320 13.426 1.00 82.12 94 GLY A C 1
ATOM 683 O O . GLY A 1 94 ? -0.131 -3.342 12.813 1.00 82.12 94 GLY A O 1
ATOM 684 N N . PRO A 1 95 ? -0.937 -1.241 12.784 1.00 85.56 95 PRO A N 1
ATOM 685 C CA . PRO A 1 95 ? -1.064 -1.174 11.330 1.00 85.56 95 PRO A CA 1
ATOM 686 C C . PRO A 1 95 ? 0.306 -1.204 10.644 1.00 85.56 95 PRO A C 1
ATOM 688 O O . PRO A 1 95 ? 1.189 -0.412 10.971 1.00 85.56 95 PRO A O 1
ATOM 691 N N . CYS A 1 96 ? 0.460 -2.073 9.651 1.00 87.38 96 CYS A N 1
ATOM 692 C CA . CYS A 1 96 ? 1.635 -2.149 8.795 1.00 87.38 96 CYS A CA 1
ATOM 693 C C . CYS A 1 96 ? 1.195 -2.110 7.329 1.00 87.38 96 CYS A C 1
ATOM 695 O O . CYS A 1 96 ? 0.378 -2.930 6.906 1.00 87.38 96 CYS A O 1
ATOM 697 N N . PHE A 1 97 ? 1.737 -1.161 6.569 1.00 89.56 97 PHE A N 1
ATOM 698 C CA . PHE A 1 97 ? 1.510 -1.011 5.135 1.00 89.56 97 PHE A CA 1
ATOM 699 C C . PHE A 1 97 ? 2.827 -1.185 4.403 1.00 89.56 97 PHE A C 1
ATOM 701 O O . PHE A 1 97 ? 3.820 -0.537 4.732 1.00 89.56 97 PHE A O 1
ATOM 708 N N . GLU A 1 98 ? 2.825 -2.030 3.387 1.00 92.12 98 GLU A N 1
ATOM 709 C CA . GLU A 1 98 ? 3.994 -2.313 2.577 1.00 92.12 98 GLU A CA 1
ATOM 710 C C . GLU A 1 98 ? 3.685 -2.055 1.109 1.00 92.12 98 GLU A C 1
ATOM 712 O O . GLU A 1 98 ? 2.796 -2.685 0.539 1.00 92.12 98 GLU A O 1
ATOM 717 N N . LEU A 1 99 ? 4.441 -1.143 0.504 1.00 93.19 99 LEU A N 1
ATOM 718 C CA . LEU A 1 99 ? 4.342 -0.783 -0.902 1.00 93.19 99 LEU A CA 1
ATOM 719 C C . LEU A 1 99 ? 5.592 -1.275 -1.631 1.00 93.19 99 LEU A C 1
ATOM 721 O O . LEU A 1 99 ? 6.716 -0.949 -1.244 1.00 93.19 99 LEU A O 1
ATOM 725 N N . ASN A 1 100 ? 5.393 -2.018 -2.715 1.00 93.81 100 ASN A N 1
ATOM 726 C CA . ASN A 1 100 ? 6.457 -2.501 -3.588 1.00 93.81 100 ASN A CA 1
ATOM 727 C C . ASN A 1 100 ? 6.279 -1.898 -4.986 1.00 93.81 100 ASN A C 1
ATOM 729 O O . ASN A 1 100 ? 5.289 -2.195 -5.652 1.00 93.81 100 ASN A O 1
ATOM 733 N N . PHE A 1 101 ? 7.227 -1.079 -5.439 1.00 93.88 101 PHE A N 1
ATOM 734 C CA . PHE A 1 101 ? 7.145 -0.358 -6.718 1.00 93.88 101 PHE A CA 1
ATOM 735 C C . PHE A 1 101 ? 8.500 -0.314 -7.434 1.00 93.88 101 PHE A C 1
ATOM 737 O O . PHE A 1 101 ? 9.546 -0.596 -6.842 1.00 93.88 101 PHE A O 1
ATOM 744 N N . ALA A 1 102 ? 8.479 -0.028 -8.736 1.00 92.00 102 ALA A N 1
ATOM 745 C CA . ALA A 1 102 ? 9.680 0.153 -9.545 1.00 92.00 102 ALA A CA 1
ATOM 746 C C . ALA A 1 102 ? 9.999 1.645 -9.689 1.00 92.00 102 ALA A C 1
ATOM 748 O O . ALA A 1 102 ? 9.101 2.467 -9.825 1.00 92.00 102 ALA A O 1
ATOM 749 N N . VAL A 1 103 ? 11.283 1.982 -9.662 1.00 89.56 103 VAL A N 1
ATOM 750 C CA . VAL A 1 103 ? 11.795 3.324 -9.920 1.00 89.56 103 VAL A CA 1
ATOM 751 C C . VAL A 1 103 ? 12.741 3.240 -11.101 1.00 89.56 103 VAL A C 1
ATOM 753 O O . VAL A 1 103 ? 13.673 2.433 -11.106 1.00 89.56 103 VAL A O 1
ATOM 756 N N . GLU A 1 104 ? 12.485 4.074 -12.099 1.00 85.31 104 GLU A N 1
ATOM 757 C CA . GLU A 1 104 ? 13.346 4.231 -13.260 1.00 85.31 104 GLU A CA 1
ATOM 758 C C . GLU A 1 104 ? 14.207 5.473 -13.056 1.00 85.31 104 GLU A C 1
ATOM 760 O O . GLU A 1 104 ? 13.695 6.588 -12.937 1.00 85.31 104 GLU A O 1
ATOM 765 N N . ASN A 1 105 ? 15.526 5.296 -13.018 1.00 69.06 105 ASN A N 1
ATOM 766 C CA . ASN A 1 105 ? 16.431 6.435 -13.046 1.00 69.06 105 ASN A CA 1
ATOM 767 C C . ASN A 1 105 ? 16.683 6.831 -14.505 1.00 69.06 105 ASN A C 1
ATOM 769 O O . ASN A 1 105 ? 17.579 6.295 -15.157 1.00 69.06 105 ASN A O 1
ATOM 773 N N . CYS A 1 106 ? 15.905 7.788 -15.011 1.00 56.31 106 CYS A N 1
ATOM 774 C CA . CYS A 1 106 ? 16.295 8.540 -16.202 1.00 56.31 106 CYS A CA 1
ATOM 775 C C . CYS A 1 106 ? 17.440 9.490 -15.828 1.00 56.31 106 CYS A C 1
ATOM 777 O O . CYS A 1 106 ? 17.284 10.322 -14.935 1.00 56.31 106 CYS A O 1
ATOM 779 N N . SER A 1 107 ? 18.594 9.317 -16.479 1.00 57.34 107 SER A N 1
ATOM 780 C CA . SER A 1 107 ? 19.756 10.215 -16.367 1.00 57.34 107 SER A CA 1
ATOM 781 C C . SER A 1 107 ? 19.643 11.375 -17.345 1.00 57.34 107 SER A C 1
ATOM 783 O O . SER A 1 107 ? 19.195 11.109 -18.484 1.00 57.34 107 SER A O 1
#